Protein AF-A0A530R6X2-F1 (afdb_monomer_lite)

Structure (mmCIF, N/CA/C/O backbone):
data_AF-A0A530R6X2-F1
#
_entry.id   AF-A0A530R6X2-F1
#
loop_
_atom_site.group_PDB
_atom_site.id
_atom_site.type_symbol
_atom_site.label_atom_id
_atom_site.label_alt_id
_atom_site.label_comp_id
_atom_site.label_asym_id
_atom_site.label_entity_id
_atom_site.label_seq_id
_atom_site.pdbx_PDB_ins_code
_atom_site.Cartn_x
_atom_site.Cartn_y
_atom_site.Cartn_z
_atom_site.occupancy
_atom_site.B_iso_or_equiv
_atom_site.auth_seq_id
_atom_site.auth_comp_id
_atom_site.auth_asym_id
_atom_site.auth_atom_id
_atom_site.pdbx_PDB_model_num
ATOM 1 N N . GLU A 1 1 ? -29.293 -0.003 14.787 1.00 46.84 1 GLU A N 1
ATOM 2 C CA . GLU A 1 1 ? -28.508 0.200 13.553 1.00 46.84 1 GLU A CA 1
ATOM 3 C C . GLU A 1 1 ? -27.167 -0.479 13.785 1.00 46.84 1 GLU A C 1
ATOM 5 O O . GLU A 1 1 ? -26.593 -0.243 14.842 1.00 46.84 1 GLU A O 1
ATOM 10 N N . LYS A 1 2 ? -26.746 -1.435 12.944 1.00 60.59 2 LYS A N 1
ATOM 11 C CA . LYS A 1 2 ? -25.425 -2.063 13.124 1.00 60.59 2 LYS A CA 1
ATOM 12 C C . LYS A 1 2 ? -24.370 -1.021 12.733 1.00 60.59 2 LYS A C 1
ATOM 14 O O . LYS A 1 2 ? -24.566 -0.397 11.690 1.00 60.59 2 LYS A O 1
ATOM 19 N N . PRO A 1 3 ? -23.314 -0.800 13.534 1.00 66.94 3 PRO A N 1
ATOM 20 C CA . PRO A 1 3 ? -22.220 0.060 13.103 1.00 66.94 3 PRO A CA 1
ATOM 21 C C . PRO A 1 3 ? -21.678 -0.451 11.760 1.00 66.94 3 PRO A C 1
ATOM 23 O O . PRO A 1 3 ? -21.605 -1.661 11.542 1.00 66.94 3 PRO A O 1
ATOM 26 N N . ASP A 1 4 ? -21.355 0.463 10.844 1.00 79.88 4 ASP A N 1
ATOM 27 C CA . ASP A 1 4 ? -20.741 0.106 9.564 1.00 79.88 4 ASP A CA 1
ATOM 28 C C . ASP A 1 4 ? -19.279 -0.284 9.823 1.00 79.88 4 ASP A C 1
ATOM 30 O O . ASP A 1 4 ? -18.450 0.557 10.176 1.00 79.88 4 ASP A O 1
ATOM 34 N N . VAL A 1 5 ? -18.980 -1.581 9.731 1.00 82.50 5 VAL A N 1
ATOM 35 C CA . VAL A 1 5 ? -17.674 -2.163 10.064 1.00 82.50 5 VAL A CA 1
ATOM 36 C C . VAL A 1 5 ? -17.126 -2.854 8.825 1.00 82.50 5 VAL A C 1
ATOM 38 O O . VAL A 1 5 ? -17.747 -3.751 8.260 1.00 82.50 5 VAL A O 1
ATOM 41 N N . THR A 1 6 ? -15.936 -2.433 8.390 1.00 83.69 6 THR A N 1
ATOM 42 C CA . THR A 1 6 ? -15.237 -3.032 7.248 1.00 83.69 6 THR A CA 1
ATOM 43 C C . THR A 1 6 ? -13.991 -3.764 7.721 1.00 83.69 6 THR A C 1
ATOM 45 O O . THR A 1 6 ? -13.029 -3.144 8.169 1.00 83.69 6 THR A O 1
ATOM 48 N N . PHE A 1 7 ? -13.967 -5.082 7.533 1.00 84.44 7 PHE A N 1
ATOM 49 C CA . PHE A 1 7 ? -12.781 -5.893 7.786 1.00 84.44 7 PHE A CA 1
ATOM 50 C C . PHE A 1 7 ? -11.795 -5.803 6.614 1.00 84.44 7 PHE A C 1
ATOM 52 O O . PHE A 1 7 ? -12.139 -6.017 5.444 1.00 84.44 7 PHE A O 1
ATOM 59 N N . VAL A 1 8 ? -10.537 -5.503 6.928 1.00 83.94 8 VAL A N 1
ATOM 60 C CA . VAL A 1 8 ? -9.424 -5.543 5.978 1.00 83.94 8 VAL A CA 1
ATOM 61 C C . VAL A 1 8 ? -8.533 -6.713 6.360 1.00 83.94 8 VAL A C 1
ATOM 63 O O . VAL A 1 8 ? -8.052 -6.788 7.484 1.00 83.94 8 VAL A O 1
ATOM 66 N N . ARG A 1 9 ? -8.330 -7.645 5.425 1.00 82.88 9 ARG A N 1
ATOM 67 C CA . ARG A 1 9 ? -7.415 -8.765 5.642 1.00 82.88 9 ARG A CA 1
ATOM 68 C C . ARG A 1 9 ? -5.985 -8.239 5.690 1.00 82.88 9 ARG A C 1
ATOM 70 O O . ARG A 1 9 ? -5.540 -7.643 4.709 1.00 82.88 9 ARG A O 1
ATOM 77 N N . ASP A 1 10 ? -5.286 -8.520 6.779 1.00 81.12 10 ASP A N 1
ATOM 78 C CA . ASP A 1 10 ? -3.854 -8.270 6.881 1.00 81.12 10 ASP A CA 1
ATOM 79 C C . ASP A 1 10 ? -3.065 -9.296 6.043 1.00 81.12 10 ASP A C 1
ATOM 81 O O . ASP A 1 10 ? -3.424 -10.476 5.972 1.00 81.12 10 ASP A O 1
ATOM 85 N N . GLY A 1 11 ? -2.031 -8.839 5.337 1.00 83.75 11 GLY A N 1
ATOM 86 C CA . GLY A 1 11 ? -1.149 -9.676 4.521 1.00 83.75 11 GLY A CA 1
ATOM 87 C C . GLY A 1 11 ? -1.074 -9.323 3.031 1.00 83.75 11 GLY A C 1
ATOM 88 O O . GLY A 1 11 ? -1.498 -8.264 2.571 1.00 83.75 11 GLY A O 1
ATOM 89 N N . PHE A 1 12 ? -0.502 -10.243 2.247 1.00 87.44 12 PHE A N 1
ATOM 90 C CA . PHE A 1 12 ? -0.095 -9.969 0.867 1.00 87.44 12 PHE A CA 1
ATOM 91 C C . PHE A 1 12 ? -1.273 -9.713 -0.087 1.00 87.44 12 PHE A C 1
ATOM 93 O O . PHE A 1 12 ? -2.216 -10.510 -0.210 1.00 87.44 12 PHE A O 1
ATOM 100 N N . SER A 1 13 ? -1.180 -8.610 -0.830 1.00 89.62 13 SER A N 1
ATOM 101 C CA . SER A 1 13 ? -2.107 -8.233 -1.890 1.00 89.62 13 SER A CA 1
ATOM 102 C C . SER A 1 13 ? -1.647 -8.794 -3.235 1.00 89.62 13 SER A C 1
ATOM 104 O O . SER A 1 13 ? -0.949 -8.133 -3.998 1.00 89.62 13 SER A O 1
ATOM 106 N N . TRP A 1 14 ? -2.085 -10.009 -3.570 1.00 88.81 14 TRP A N 1
ATOM 107 C CA . TRP A 1 14 ? -1.758 -10.655 -4.851 1.00 88.81 14 TRP A CA 1
ATOM 108 C C . TRP A 1 14 ? -2.115 -9.808 -6.075 1.00 88.81 14 TRP A C 1
ATOM 110 O O . TRP A 1 14 ? -1.326 -9.690 -7.007 1.00 88.81 14 TRP A O 1
ATOM 120 N N . LEU A 1 15 ? -3.288 -9.177 -6.063 1.00 87.62 15 LEU A N 1
ATOM 121 C CA . LEU A 1 15 ? -3.700 -8.274 -7.138 1.00 87.62 15 LEU A CA 1
ATOM 122 C C . LEU A 1 15 ? -2.866 -6.983 -7.138 1.00 87.62 15 LEU A C 1
ATOM 124 O O . LEU A 1 15 ? -2.537 -6.479 -8.208 1.00 87.62 15 LEU A O 1
ATOM 128 N N . GLY A 1 16 ? -2.477 -6.495 -5.954 1.00 87.00 16 GLY A N 1
ATOM 129 C CA . GLY A 1 16 ? -1.531 -5.390 -5.808 1.00 87.00 16 GLY A CA 1
ATOM 130 C C . GLY A 1 16 ? -0.148 -5.725 -6.362 1.00 87.00 16 GLY A C 1
ATOM 131 O O . GLY A 1 16 ? 0.504 -4.836 -6.885 1.00 87.00 16 GLY A O 1
ATOM 132 N N . PHE A 1 17 ? 0.274 -6.989 -6.324 1.00 91.19 17 PHE A N 1
ATOM 133 C CA . PHE A 1 17 ? 1.532 -7.445 -6.913 1.00 91.19 17 PHE A CA 1
ATOM 134 C C . PHE A 1 17 ? 1.452 -7.649 -8.427 1.00 91.19 17 PHE A C 1
ATOM 136 O O . PHE A 1 17 ? 2.347 -7.213 -9.139 1.00 91.19 17 PHE A O 1
ATOM 143 N N . LEU A 1 18 ? 0.410 -8.309 -8.941 1.00 90.75 18 LEU A N 1
ATOM 144 C CA . LEU A 1 18 ? 0.325 -8.631 -10.374 1.00 90.75 18 LEU A CA 1
ATOM 145 C C . LEU A 1 18 ? 0.001 -7.402 -11.227 1.00 90.75 18 LEU A C 1
ATOM 147 O O . LEU A 1 18 ? 0.536 -7.243 -12.319 1.00 90.75 18 LEU A O 1
ATOM 151 N N . VAL A 1 19 ? -0.916 -6.561 -10.749 1.00 90.06 19 VAL A N 1
ATOM 152 C CA . VAL A 1 19 ? -1.466 -5.430 -11.503 1.00 90.06 19 VAL A CA 1
ATOM 153 C C . VAL A 1 19 ? -1.525 -4.186 -10.619 1.00 90.06 19 VAL A C 1
ATOM 155 O O . VAL A 1 19 ? -2.584 -3.590 -10.424 1.00 90.06 19 VAL A O 1
ATOM 158 N N . SER A 1 20 ? -0.367 -3.784 -10.085 1.00 90.38 20 SER A N 1
ATOM 159 C CA . SER A 1 20 ? -0.234 -2.708 -9.093 1.00 90.38 20 SER A CA 1
ATOM 160 C C . SER A 1 20 ? -1.045 -1.440 -9.373 1.00 90.38 20 SER A C 1
ATOM 162 O O . SER A 1 20 ? -1.898 -1.105 -8.547 1.00 90.38 20 SER A O 1
ATOM 164 N N . PRO A 1 21 ? -0.857 -0.724 -10.503 1.00 89.56 21 PRO A N 1
ATOM 165 C CA . PRO A 1 21 ? -1.595 0.515 -10.734 1.00 89.56 21 PRO A CA 1
ATOM 166 C C . PRO A 1 21 ? -3.107 0.280 -10.853 1.00 89.56 21 PRO A C 1
ATOM 168 O O . PRO A 1 21 ? -3.891 1.078 -10.344 1.00 89.56 21 PRO A O 1
ATOM 171 N N . LEU A 1 22 ? -3.539 -0.835 -11.454 1.00 92.44 22 LEU A N 1
ATOM 172 C CA . LEU A 1 22 ? -4.961 -1.148 -11.618 1.00 92.44 22 LEU A CA 1
ATOM 173 C C . LEU A 1 22 ? -5.632 -1.476 -10.278 1.00 92.44 22 LEU A C 1
ATOM 175 O O . LEU A 1 22 ? -6.751 -1.036 -10.015 1.00 92.44 22 LEU A O 1
ATOM 179 N N . TRP A 1 23 ? -4.938 -2.211 -9.410 1.00 93.69 23 TRP A N 1
ATOM 180 C CA . TRP A 1 23 ? -5.419 -2.516 -8.068 1.00 93.69 23 TRP A CA 1
ATOM 181 C C . TRP A 1 23 ? -5.570 -1.248 -7.221 1.00 93.69 23 TRP A C 1
ATOM 183 O O . TRP A 1 23 ? -6.592 -1.063 -6.560 1.00 93.69 23 TRP A O 1
ATOM 193 N N . LEU A 1 24 ? -4.596 -0.335 -7.287 1.00 91.69 24 LEU A N 1
ATOM 194 C CA . LEU A 1 24 ? -4.665 0.953 -6.592 1.00 91.69 24 LEU A CA 1
ATOM 195 C C . LEU A 1 24 ? -5.837 1.813 -7.103 1.00 91.69 24 LEU A C 1
ATOM 197 O O . LEU A 1 24 ? -6.576 2.378 -6.292 1.00 91.69 24 LEU A O 1
ATOM 201 N N . LEU A 1 25 ? -6.084 1.841 -8.421 1.00 92.81 25 LEU A N 1
ATOM 202 C CA . LEU A 1 25 ? -7.274 2.485 -9.004 1.00 92.81 25 LEU A CA 1
ATOM 203 C C . LEU A 1 25 ? -8.570 1.902 -8.434 1.00 92.81 25 LEU A C 1
ATOM 205 O O . LEU A 1 25 ? -9.466 2.655 -8.052 1.00 92.81 25 LEU A O 1
ATOM 209 N N . TRP A 1 26 ? -8.659 0.573 -8.339 1.00 91.62 26 TRP A N 1
ATOM 210 C CA . TRP A 1 26 ? -9.845 -0.119 -7.834 1.00 91.62 26 TRP A CA 1
ATOM 211 C C . TRP A 1 26 ? -10.192 0.285 -6.394 1.00 91.62 26 TRP A C 1
ATOM 213 O O . TRP A 1 26 ? -11.354 0.530 -6.073 1.00 91.62 26 TRP A O 1
ATOM 223 N N . HIS A 1 27 ? -9.187 0.447 -5.527 1.00 88.00 27 HIS A N 1
ATOM 224 C CA . HIS A 1 27 ? -9.381 0.926 -4.146 1.00 88.00 27 HIS A CA 1
ATOM 225 C C . HIS A 1 27 ? -9.526 2.454 -4.038 1.00 88.00 27 HIS A C 1
ATOM 227 O O . HIS A 1 27 ? -9.637 3.010 -2.937 1.00 88.00 27 HIS A O 1
ATOM 233 N N . ARG A 1 28 ? -9.598 3.145 -5.185 1.00 89.62 28 ARG A N 1
ATOM 234 C CA . ARG A 1 28 ? -9.690 4.606 -5.327 1.00 89.62 28 ARG A CA 1
ATOM 235 C C . ARG A 1 28 ? -8.499 5.322 -4.666 1.00 89.62 28 ARG A C 1
ATOM 237 O O . ARG A 1 28 ? -8.667 6.381 -4.058 1.00 89.62 28 ARG A O 1
ATOM 244 N N . LEU A 1 29 ? -7.310 4.725 -4.771 1.00 90.69 29 LEU A N 1
ATOM 245 C CA . LEU A 1 29 ? -6.007 5.267 -4.366 1.00 90.69 29 LEU A CA 1
ATOM 246 C C . LEU A 1 29 ? -5.326 5.904 -5.587 1.00 90.69 29 LEU A C 1
ATOM 248 O O . LEU A 1 29 ? -4.344 5.398 -6.126 1.00 90.69 29 LEU A O 1
ATOM 252 N N . TRP A 1 30 ? -5.926 6.983 -6.094 1.00 92.25 30 TRP A N 1
ATOM 253 C CA . TRP A 1 30 ? -5.559 7.580 -7.383 1.00 92.25 30 TRP A CA 1
ATOM 254 C C . TRP A 1 30 ? -4.137 8.146 -7.410 1.00 92.25 30 TRP A C 1
ATOM 256 O O . TRP A 1 30 ? -3.447 8.012 -8.417 1.00 92.25 30 TRP A O 1
ATOM 266 N N . ILE A 1 31 ? -3.699 8.765 -6.310 1.00 92.75 31 ILE A N 1
ATOM 267 C CA . ILE A 1 31 ? -2.370 9.382 -6.214 1.00 92.75 31 ILE A CA 1
ATOM 268 C C . ILE A 1 31 ? -1.302 8.293 -6.182 1.00 92.75 31 ILE A C 1
ATOM 270 O O . ILE A 1 31 ? -0.336 8.349 -6.936 1.00 92.75 31 ILE A O 1
ATOM 274 N N . GLU A 1 32 ? -1.501 7.276 -5.347 1.00 93.88 32 GLU A N 1
ATOM 275 C CA . GLU A 1 32 ? -0.606 6.130 -5.232 1.00 93.88 32 GLU A CA 1
ATOM 276 C C . GLU A 1 32 ? -0.513 5.374 -6.558 1.00 93.88 32 GLU A C 1
ATOM 278 O O . GLU A 1 32 ? 0.573 4.969 -6.965 1.00 93.88 32 GLU A O 1
ATOM 283 N N . ALA A 1 33 ? -1.633 5.226 -7.268 1.00 93.81 33 ALA A N 1
ATOM 284 C CA . ALA A 1 33 ? -1.641 4.591 -8.575 1.00 93.81 33 ALA A CA 1
ATOM 285 C C . ALA A 1 33 ? -0.882 5.394 -9.632 1.00 93.81 33 ALA A C 1
ATOM 287 O O . ALA A 1 33 ? -0.105 4.816 -10.390 1.00 93.81 33 ALA A O 1
ATOM 288 N N . ALA A 1 34 ? -1.088 6.715 -9.675 1.00 95.62 34 ALA A N 1
ATOM 289 C CA . ALA A 1 34 ? -0.349 7.595 -10.570 1.00 95.62 34 ALA A CA 1
ATOM 290 C C . ALA A 1 34 ? 1.153 7.540 -10.263 1.00 95.62 34 ALA A C 1
ATOM 292 O O . ALA A 1 34 ? 1.961 7.411 -11.179 1.00 95.62 34 ALA A O 1
ATOM 293 N N . LEU A 1 35 ? 1.523 7.556 -8.980 1.00 95.69 35 LEU A N 1
ATOM 294 C CA . LEU A 1 35 ? 2.909 7.447 -8.540 1.00 95.69 35 LEU A CA 1
ATOM 295 C C . LEU A 1 35 ? 3.534 6.110 -8.954 1.00 95.69 35 LEU A C 1
ATOM 297 O O . LEU A 1 35 ? 4.619 6.104 -9.527 1.00 95.69 35 LEU A O 1
ATOM 301 N N . ALA A 1 36 ? 2.844 4.993 -8.713 1.00 94.44 36 ALA A N 1
ATOM 302 C CA . ALA A 1 36 ? 3.302 3.664 -9.106 1.00 94.44 36 ALA A CA 1
ATOM 303 C C . ALA A 1 36 ? 3.486 3.558 -10.625 1.00 94.44 36 ALA A C 1
ATOM 305 O O . ALA A 1 36 ? 4.528 3.106 -11.097 1.00 94.44 36 ALA A O 1
ATOM 306 N N . PHE A 1 37 ? 2.501 4.029 -11.393 1.00 96.00 37 PHE A N 1
ATOM 307 C CA . PHE A 1 37 ? 2.552 4.024 -12.851 1.00 96.00 37 PHE A CA 1
ATOM 308 C C . PHE A 1 37 ? 3.723 4.856 -13.387 1.00 96.00 37 PHE A C 1
ATOM 310 O O . PHE A 1 37 ? 4.499 4.370 -14.209 1.00 96.00 37 PHE A O 1
ATOM 317 N N . VAL A 1 38 ? 3.889 6.086 -12.889 1.00 97.12 38 VAL A N 1
ATOM 318 C CA . VAL A 1 38 ? 4.994 6.972 -13.284 1.00 97.12 38 VAL A CA 1
ATOM 319 C C . VAL A 1 38 ? 6.341 6.368 -12.896 1.00 97.12 38 VAL A C 1
ATOM 321 O O . VAL A 1 38 ? 7.251 6.360 -13.718 1.00 97.12 38 VAL A O 1
ATOM 324 N N . ALA A 1 39 ? 6.474 5.816 -11.688 1.00 96.38 39 ALA A N 1
ATOM 325 C CA . ALA A 1 39 ? 7.708 5.175 -11.244 1.00 96.38 39 ALA A CA 1
ATOM 326 C C . ALA A 1 39 ? 8.102 4.011 -12.165 1.00 96.38 39 ALA A C 1
ATOM 328 O O . ALA A 1 39 ? 9.231 3.970 -12.648 1.00 96.38 39 ALA A O 1
ATOM 329 N N . MET A 1 40 ? 7.169 3.107 -12.475 1.00 95.94 40 MET A N 1
ATOM 330 C CA . MET A 1 40 ? 7.418 1.988 -13.391 1.00 95.94 40 MET A CA 1
ATOM 331 C C . MET A 1 40 ? 7.790 2.479 -14.797 1.00 95.94 40 MET A C 1
ATOM 333 O O . MET A 1 40 ? 8.764 2.003 -15.379 1.00 95.94 40 MET A O 1
ATOM 337 N N . ALA A 1 41 ? 7.066 3.466 -15.333 1.00 96.19 41 ALA A N 1
ATOM 338 C CA . ALA A 1 41 ? 7.351 4.031 -16.651 1.00 96.19 41 ALA A CA 1
ATOM 339 C C . ALA A 1 41 ? 8.755 4.658 -16.717 1.00 96.19 41 ALA A C 1
ATOM 341 O O . ALA A 1 41 ? 9.506 4.390 -17.655 1.00 96.19 41 ALA A O 1
ATOM 342 N N . LEU A 1 42 ? 9.138 5.437 -15.700 1.00 97.12 42 LEU A N 1
ATOM 343 C CA . LEU A 1 42 ? 10.465 6.046 -15.604 1.00 97.12 42 LEU A CA 1
ATOM 344 C C . LEU A 1 42 ? 11.571 4.996 -15.488 1.00 97.12 42 LEU A C 1
ATOM 346 O O . LEU A 1 42 ? 12.594 5.123 -16.157 1.00 97.12 42 LEU A O 1
ATOM 350 N N . LEU A 1 43 ? 11.368 3.950 -14.682 1.00 96.00 43 LEU A N 1
ATOM 351 C CA . LEU A 1 43 ? 12.329 2.855 -14.540 1.00 96.00 43 LEU A CA 1
ATOM 352 C C . LEU A 1 43 ? 12.559 2.130 -15.871 1.00 96.00 43 LEU A C 1
ATOM 354 O O . LE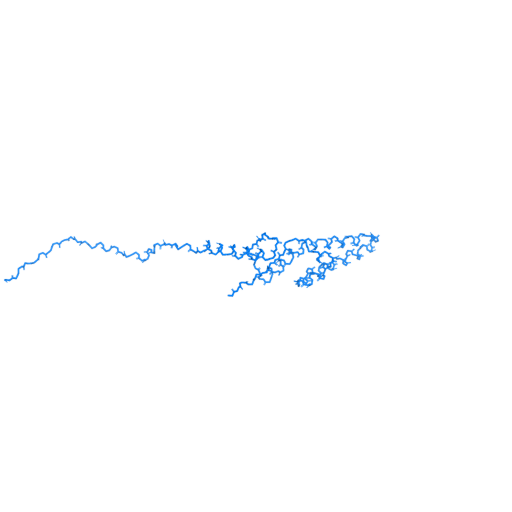U A 1 43 ? 13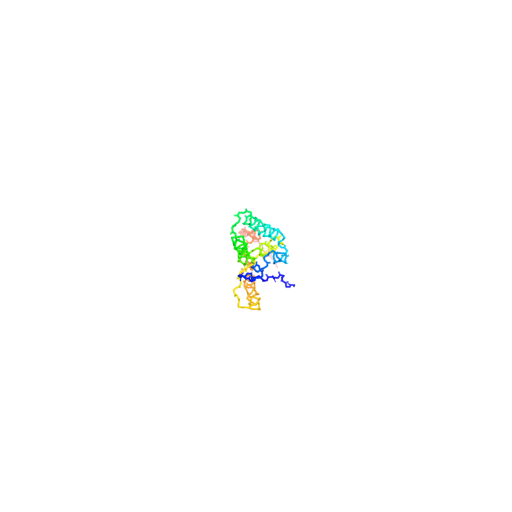.705 1.852 -16.221 1.00 96.00 43 LEU A O 1
ATOM 358 N N . LEU A 1 44 ? 11.493 1.868 -16.633 1.00 95.50 44 LEU A N 1
ATOM 359 C CA . LEU A 1 44 ? 11.597 1.271 -17.967 1.00 95.50 44 LEU A CA 1
ATOM 360 C C . LEU A 1 44 ? 12.324 2.199 -18.944 1.00 95.50 44 LEU A C 1
ATOM 362 O O . LEU A 1 44 ? 13.274 1.768 -19.593 1.00 95.50 44 LEU A O 1
ATOM 366 N N . MET A 1 45 ? 11.918 3.470 -19.026 1.00 96.00 45 MET A N 1
ATOM 367 C CA . MET A 1 45 ? 12.538 4.443 -19.933 1.00 96.00 45 MET A CA 1
ATOM 368 C C . MET A 1 45 ? 14.025 4.642 -19.636 1.00 96.00 45 MET A C 1
ATOM 370 O O . MET A 1 45 ? 14.837 4.702 -20.557 1.00 96.00 45 MET A O 1
ATOM 374 N N . LEU A 1 46 ? 14.393 4.732 -18.357 1.00 96.25 46 LEU A N 1
ATOM 375 C CA . LEU A 1 46 ? 15.777 4.929 -17.945 1.00 96.25 46 LEU A CA 1
ATOM 376 C C . LEU A 1 46 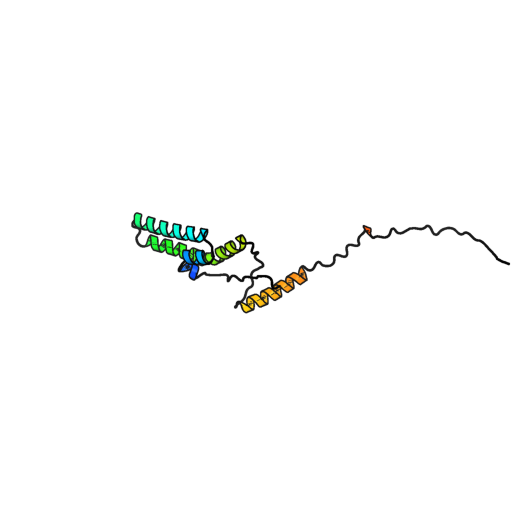? 16.626 3.685 -18.223 1.00 96.25 46 LEU A C 1
ATOM 378 O O . LEU A 1 46 ? 17.747 3.807 -18.714 1.00 96.25 46 LEU A O 1
ATOM 382 N N . ALA A 1 47 ? 16.091 2.493 -17.951 1.00 95.06 47 ALA A N 1
ATOM 383 C CA . ALA A 1 47 ? 16.780 1.244 -18.250 1.00 95.06 47 ALA A CA 1
ATOM 384 C C . ALA A 1 47 ? 17.015 1.057 -19.752 1.00 95.06 47 ALA A C 1
ATOM 386 O O . ALA A 1 47 ? 18.103 0.630 -20.141 1.00 95.06 47 ALA A O 1
ATOM 387 N N . GLU A 1 48 ? 16.042 1.427 -20.585 1.00 94.12 48 GLU A N 1
ATOM 388 C CA . GLU A 1 48 ? 16.182 1.399 -22.041 1.00 94.12 48 GLU A CA 1
ATOM 389 C C . GLU A 1 48 ? 17.213 2.431 -22.522 1.00 94.12 48 GLU A C 1
ATOM 391 O O . GLU A 1 48 ? 18.127 2.099 -23.277 1.00 94.12 48 GLU A O 1
ATOM 396 N N . GLY A 1 49 ? 17.143 3.667 -22.011 1.00 94.38 49 GLY A N 1
ATOM 397 C CA . GLY A 1 49 ? 18.089 4.738 -22.343 1.00 94.38 49 GLY A CA 1
ATOM 398 C C . GLY A 1 49 ? 19.541 4.407 -21.983 1.00 94.38 49 GLY A C 1
ATOM 399 O O . GLY A 1 49 ? 20.463 4.777 -22.709 1.00 94.38 49 GLY A O 1
ATOM 400 N N . LEU A 1 50 ? 19.747 3.660 -20.898 1.00 95.00 50 LEU A N 1
ATOM 401 C CA . LEU A 1 50 ? 21.056 3.191 -20.436 1.00 95.00 50 LEU A CA 1
ATOM 402 C C . LEU A 1 50 ? 21.438 1.802 -20.985 1.00 95.00 50 LEU A C 1
ATOM 404 O O . LEU A 1 50 ? 22.516 1.302 -20.665 1.00 95.00 50 LEU A O 1
ATOM 408 N N . ARG A 1 51 ? 20.584 1.175 -21.809 1.00 91.81 51 ARG A N 1
ATOM 409 C CA . ARG A 1 51 ? 20.769 -0.179 -22.371 1.00 91.81 51 ARG A CA 1
ATOM 410 C C . ARG A 1 51 ? 21.036 -1.253 -21.310 1.00 91.81 51 ARG A C 1
ATOM 412 O O . ARG A 1 51 ? 21.832 -2.167 -21.516 1.00 91.81 51 ARG A O 1
ATOM 419 N N . LEU A 1 52 ? 20.346 -1.165 -20.175 1.00 90.88 52 LEU A N 1
ATOM 420 C CA . LEU A 1 52 ? 20.512 -2.063 -19.025 1.00 90.88 52 LEU A CA 1
ATOM 421 C C . LEU A 1 52 ? 19.757 -3.398 -19.168 1.00 90.88 52 LEU A C 1
ATOM 423 O O . LEU A 1 52 ? 19.692 -4.181 -18.218 1.00 90.88 52 LEU A O 1
ATOM 427 N N . GLY A 1 53 ? 19.170 -3.667 -20.338 1.00 91.62 53 GLY A N 1
ATOM 428 C CA . GLY A 1 53 ? 18.464 -4.910 -20.643 1.00 91.62 53 GLY A CA 1
ATOM 429 C C . GLY A 1 53 ? 17.369 -5.221 -19.620 1.00 91.62 53 GLY A C 1
ATOM 430 O O . GLY A 1 53 ? 16.403 -4.477 -19.472 1.00 91.62 53 GLY A O 1
ATOM 431 N N . LEU A 1 54 ? 17.536 -6.321 -18.880 1.00 93.88 54 LEU A N 1
ATOM 432 C CA . LEU A 1 54 ? 16.546 -6.811 -17.914 1.00 93.88 54 LEU A CA 1
ATOM 433 C C . LEU A 1 54 ? 16.400 -5.952 -16.647 1.00 93.88 54 LEU A C 1
ATOM 435 O O . LEU A 1 54 ? 15.474 -6.187 -15.871 1.00 93.88 54 LEU A O 1
ATOM 439 N N . ALA A 1 55 ? 17.257 -4.952 -16.422 1.00 94.38 55 ALA A N 1
ATOM 440 C CA . ALA A 1 55 ? 17.179 -4.126 -15.218 1.00 94.38 55 ALA A CA 1
ATOM 441 C C . ALA A 1 55 ? 15.844 -3.367 -15.093 1.00 94.38 55 ALA A C 1
ATOM 443 O O . ALA A 1 55 ? 15.286 -3.305 -14.003 1.00 94.38 55 ALA A O 1
ATOM 444 N N . GLY A 1 56 ? 15.296 -2.833 -16.191 1.00 94.06 56 GLY A N 1
ATOM 445 C CA . GLY A 1 56 ? 14.031 -2.081 -16.172 1.00 94.06 56 GLY A CA 1
ATOM 446 C C . GLY A 1 56 ? 12.834 -2.924 -15.716 1.00 94.06 56 GLY A C 1
ATOM 447 O O . GLY A 1 56 ? 12.157 -2.551 -14.751 1.00 94.06 56 GLY A O 1
ATOM 448 N N . PRO A 1 57 ? 12.589 -4.086 -16.352 1.00 94.69 57 PRO A N 1
ATOM 449 C CA . PRO A 1 57 ? 11.564 -5.027 -15.912 1.00 94.69 57 PRO A CA 1
ATOM 450 C C . PRO A 1 57 ? 11.765 -5.524 -14.476 1.00 94.69 57 PRO A C 1
ATOM 452 O O . PRO A 1 57 ? 10.797 -5.578 -13.723 1.00 94.69 57 PRO A O 1
ATOM 455 N N . LEU A 1 58 ? 13.000 -5.842 -14.066 1.00 96.25 58 LEU A N 1
ATOM 456 C CA . LEU A 1 58 ? 13.286 -6.298 -12.700 1.00 96.25 58 LEU A CA 1
ATOM 457 C C . LEU A 1 58 ? 12.999 -5.208 -11.661 1.00 96.25 58 LEU A C 1
ATOM 459 O O . LEU A 1 58 ? 12.347 -5.478 -10.658 1.00 96.25 58 LEU A O 1
ATOM 463 N N . LEU A 1 59 ? 13.419 -3.967 -11.910 1.00 95.88 59 LEU A N 1
ATOM 464 C CA . LEU A 1 59 ? 13.124 -2.842 -11.019 1.00 95.88 59 LEU A CA 1
ATOM 465 C C . LEU A 1 59 ? 11.618 -2.572 -10.932 1.00 95.88 59 LEU A C 1
ATOM 467 O O . LEU A 1 59 ? 11.097 -2.336 -9.845 1.00 95.88 59 LEU A O 1
ATOM 471 N N . SER A 1 60 ? 10.894 -2.673 -12.048 1.00 94.00 60 SER A N 1
ATOM 472 C CA . SER A 1 60 ? 9.432 -2.541 -12.035 1.00 94.00 60 SER A CA 1
ATOM 473 C C . SER A 1 60 ? 8.745 -3.687 -11.300 1.00 94.00 60 SER A C 1
ATOM 475 O O . SER A 1 60 ? 7.762 -3.457 -10.601 1.00 94.00 60 SER A O 1
ATOM 477 N N . LEU A 1 61 ? 9.284 -4.905 -11.386 1.00 95.38 61 LEU A N 1
ATOM 478 C CA . LEU A 1 61 ? 8.819 -6.039 -10.592 1.00 95.38 61 LEU A CA 1
ATOM 479 C C . LEU A 1 61 ? 9.026 -5.791 -9.092 1.00 95.38 61 LEU A C 1
ATOM 481 O O . LEU A 1 61 ? 8.145 -6.124 -8.306 1.00 95.38 61 LEU A O 1
ATOM 485 N N . LEU A 1 62 ? 10.144 -5.174 -8.692 1.00 95.81 62 LEU A N 1
ATOM 486 C CA . LEU A 1 62 ? 10.393 -4.781 -7.300 1.00 95.81 62 LEU A CA 1
ATOM 487 C C . LEU A 1 62 ? 9.371 -3.749 -6.809 1.00 95.81 62 LEU A C 1
ATOM 489 O O . LEU A 1 62 ? 8.863 -3.881 -5.697 1.00 95.81 62 LEU A O 1
ATOM 493 N N . VAL A 1 63 ? 9.024 -2.759 -7.637 1.00 95.00 63 VAL A N 1
ATOM 494 C CA . VAL A 1 63 ? 7.940 -1.809 -7.326 1.00 95.00 63 VAL A CA 1
ATOM 495 C C . VAL A 1 63 ? 6.614 -2.552 -7.160 1.00 95.00 63 VAL A C 1
ATOM 497 O O . VAL A 1 63 ? 5.892 -2.326 -6.190 1.00 95.00 63 VAL A O 1
ATOM 500 N N . SER A 1 64 ? 6.324 -3.489 -8.063 1.00 93.88 64 SER A N 1
ATOM 501 C CA . SER A 1 64 ? 5.133 -4.336 -7.986 1.00 93.88 64 SER A CA 1
ATOM 502 C C . SER A 1 64 ? 5.091 -5.142 -6.688 1.00 93.88 64 SER A C 1
ATOM 504 O O . SER A 1 64 ? 4.064 -5.218 -6.017 1.00 93.88 64 SER A O 1
ATOM 506 N N . LEU A 1 65 ? 6.226 -5.728 -6.299 1.00 95.06 65 LEU A N 1
ATOM 507 C CA . LEU A 1 65 ? 6.381 -6.504 -5.072 1.00 95.06 65 LEU A CA 1
ATOM 508 C C . LEU A 1 65 ? 6.151 -5.645 -3.831 1.00 95.06 65 LEU A C 1
ATOM 510 O O . LEU A 1 65 ? 5.408 -6.054 -2.942 1.00 95.06 65 LEU A O 1
ATOM 514 N N . TYR A 1 66 ? 6.732 -4.446 -3.802 1.00 94.00 66 TYR A N 1
ATOM 515 C CA . TYR A 1 66 ? 6.513 -3.479 -2.733 1.00 94.00 66 TYR A CA 1
ATOM 516 C C . TYR A 1 66 ? 5.025 -3.143 -2.580 1.00 94.00 66 TYR A C 1
ATOM 518 O O . TYR A 1 66 ? 4.496 -3.192 -1.476 1.00 94.00 66 TYR A O 1
ATOM 526 N N . ILE A 1 67 ? 4.315 -2.900 -3.685 1.00 93.88 67 ILE A N 1
ATOM 527 C CA . ILE A 1 67 ? 2.868 -2.629 -3.665 1.00 93.88 67 ILE A CA 1
ATOM 528 C C . ILE A 1 67 ? 2.063 -3.873 -3.267 1.00 93.88 67 ILE A C 1
ATOM 530 O O . ILE A 1 67 ? 1.023 -3.758 -2.626 1.00 93.88 67 ILE A O 1
ATOM 534 N N . GLY A 1 68 ? 2.526 -5.075 -3.606 1.00 92.12 68 GLY A N 1
ATOM 535 C CA . GLY A 1 68 ? 1.935 -6.320 -3.120 1.00 92.12 68 GLY A CA 1
ATOM 536 C C . GLY A 1 68 ? 2.008 -6.458 -1.598 1.00 92.12 68 GLY A C 1
ATOM 537 O O . GLY A 1 68 ? 1.032 -6.880 -0.977 1.00 92.12 68 GLY A O 1
ATOM 538 N N . LEU A 1 69 ? 3.139 -6.074 -1.002 1.00 91.38 69 LEU A N 1
ATOM 539 C CA . LEU A 1 69 ? 3.374 -6.116 0.444 1.00 91.38 69 LEU A CA 1
ATOM 540 C C . LEU A 1 69 ? 2.624 -4.991 1.171 1.00 91.38 69 LEU A C 1
ATOM 542 O O . LEU A 1 69 ? 1.801 -5.256 2.040 1.00 91.38 69 LEU A O 1
ATOM 546 N N . GLU A 1 70 ? 2.847 -3.747 0.759 1.00 92.50 70 GLU A N 1
ATOM 547 C CA . GLU A 1 70 ? 2.302 -2.546 1.406 1.00 92.50 70 GLU A CA 1
ATOM 548 C C . GLU A 1 70 ? 0.887 -2.189 0.934 1.00 92.50 70 GLU A C 1
ATOM 550 O O . GLU A 1 70 ? 0.263 -1.255 1.434 1.00 92.50 70 GLU A O 1
ATOM 555 N N . GLY A 1 71 ? 0.333 -2.921 -0.033 1.00 90.00 71 GLY A N 1
ATOM 556 C CA . GLY A 1 71 ? -0.962 -2.606 -0.629 1.00 90.00 71 GLY A CA 1
ATOM 557 C C . GLY A 1 71 ? -2.080 -2.522 0.406 1.00 90.00 71 GLY A C 1
ATOM 558 O O . GLY A 1 71 ? -2.867 -1.574 0.381 1.00 90.00 71 GLY A O 1
ATOM 559 N N . GLN A 1 72 ? -2.142 -3.467 1.353 1.00 89.69 72 GLN A N 1
ATOM 560 C CA . GLN A 1 72 ? -3.157 -3.419 2.413 1.00 89.69 72 GLN A CA 1
ATOM 561 C C . GLN A 1 72 ? -2.952 -2.220 3.343 1.00 89.69 72 GLN A C 1
ATOM 563 O O . GLN A 1 72 ? -3.930 -1.547 3.662 1.00 89.69 72 GLN A O 1
ATOM 568 N N . ALA A 1 73 ? -1.709 -1.873 3.685 1.00 89.81 73 ALA A N 1
ATOM 569 C CA . ALA A 1 73 ? -1.408 -0.677 4.470 1.00 89.81 73 ALA A CA 1
ATOM 570 C C . ALA A 1 73 ? -1.840 0.609 3.741 1.00 89.81 73 ALA A C 1
ATOM 572 O O . ALA A 1 73 ? -2.476 1.481 4.337 1.00 89.81 73 ALA A O 1
ATOM 573 N N . LEU A 1 74 ? -1.608 0.706 2.425 1.00 90.00 74 LEU A N 1
ATOM 574 C CA . LEU A 1 74 ? -2.087 1.824 1.600 1.00 90.00 74 LEU A CA 1
ATOM 575 C C . LEU A 1 74 ? -3.619 1.902 1.566 1.00 90.00 74 LEU A C 1
ATOM 577 O O . LEU A 1 74 ? -4.193 2.993 1.615 1.00 90.00 74 LEU A O 1
ATOM 581 N N . ARG A 1 75 ? -4.301 0.753 1.518 1.00 90.44 75 ARG A N 1
ATOM 582 C CA . ARG A 1 75 ? -5.766 0.681 1.589 1.00 90.44 75 ARG A CA 1
ATOM 583 C C . ARG A 1 75 ? -6.285 1.159 2.945 1.00 90.44 75 ARG A C 1
ATOM 585 O O . ARG A 1 75 ? -7.218 1.961 2.963 1.00 90.44 75 ARG A O 1
ATOM 592 N N . ILE A 1 76 ? -5.670 0.731 4.048 1.00 89.94 76 ILE A N 1
ATOM 593 C CA . ILE A 1 76 ? -6.007 1.182 5.408 1.00 89.94 76 ILE A CA 1
ATOM 594 C C . ILE A 1 76 ? -5.784 2.695 5.532 1.00 89.94 76 ILE A C 1
ATOM 596 O O . ILE A 1 76 ? -6.691 3.423 5.935 1.00 89.94 76 ILE A O 1
ATOM 600 N N . ALA A 1 77 ? -4.645 3.209 5.060 1.00 90.06 77 ALA A N 1
ATOM 601 C CA . ALA A 1 77 ? -4.380 4.646 5.021 1.00 90.06 77 ALA A CA 1
ATOM 602 C C . ALA A 1 77 ? -5.423 5.410 4.179 1.00 90.06 77 ALA A C 1
ATOM 604 O O . ALA A 1 77 ? -5.852 6.506 4.549 1.00 90.06 77 ALA A O 1
ATOM 605 N N . GLY A 1 78 ? -5.876 4.825 3.066 1.00 90.50 78 GLY A N 1
ATOM 606 C CA . GLY A 1 78 ? -6.962 5.348 2.241 1.00 90.50 78 GLY A CA 1
ATOM 607 C C . GLY A 1 78 ? -8.302 5.425 2.967 1.00 90.50 78 GLY A C 1
ATOM 608 O O . GLY A 1 78 ? -9.001 6.429 2.825 1.00 90.50 78 GLY A O 1
ATOM 609 N N . LEU A 1 79 ? -8.646 4.405 3.754 1.00 89.19 79 LEU A N 1
ATOM 610 C CA . LEU A 1 79 ? -9.845 4.392 4.594 1.00 89.19 79 LEU A CA 1
ATOM 611 C C . LEU A 1 79 ? -9.750 5.438 5.708 1.00 89.19 79 LEU A C 1
ATOM 613 O O . LEU A 1 79 ? -10.680 6.225 5.879 1.00 89.19 79 LEU A O 1
ATOM 617 N N . ARG A 1 80 ? -8.596 5.545 6.373 1.00 89.69 80 ARG A N 1
ATOM 618 C CA . ARG A 1 80 ? -8.343 6.560 7.405 1.00 89.69 80 ARG A CA 1
ATOM 619 C C . ARG A 1 80 ? -8.560 7.983 6.886 1.00 89.69 80 ARG A C 1
ATOM 621 O O . ARG A 1 80 ? -9.212 8.794 7.536 1.00 89.69 80 ARG A O 1
ATOM 628 N N . ARG A 1 81 ? -8.107 8.282 5.661 1.00 89.69 81 ARG A N 1
ATOM 629 C CA . ARG A 1 81 ? -8.356 9.582 4.997 1.00 89.69 81 ARG A CA 1
ATOM 630 C C . ARG A 1 81 ? -9.834 9.851 4.687 1.00 89.69 81 ARG A C 1
ATOM 632 O O . ARG A 1 81 ? -10.200 11.001 4.477 1.00 89.69 81 ARG A O 1
ATOM 639 N N . ARG A 1 82 ? -10.678 8.817 4.643 1.00 89.50 82 ARG A N 1
ATOM 640 C CA . ARG A 1 82 ? -12.133 8.924 4.423 1.00 89.50 82 ARG A CA 1
ATOM 641 C C . ARG A 1 82 ? -12.932 8.986 5.729 1.00 89.50 82 ARG A C 1
ATOM 643 O O . ARG A 1 82 ? -14.153 8.919 5.674 1.00 89.50 82 ARG A O 1
ATOM 650 N N . GLY A 1 83 ? -12.259 9.112 6.873 1.00 88.31 83 GLY A N 1
ATOM 651 C CA . GLY A 1 83 ? -12.898 9.240 8.184 1.00 88.31 83 GLY A CA 1
ATOM 652 C C . GLY A 1 83 ? -13.143 7.918 8.910 1.00 88.31 83 GLY A C 1
ATOM 653 O O . GLY A 1 83 ? -13.718 7.937 9.994 1.00 88.31 83 GLY A O 1
ATOM 654 N N . TRP A 1 84 ? -12.691 6.785 8.363 1.00 89.88 84 TRP A N 1
ATOM 655 C CA . TRP A 1 84 ? -12.734 5.511 9.082 1.00 89.88 84 TRP A CA 1
ATOM 656 C C . TRP A 1 84 ? -11.746 5.534 10.253 1.00 89.88 84 TRP A C 1
ATOM 658 O O . TRP A 1 84 ? -10.627 6.030 10.109 1.00 89.88 84 TRP A O 1
ATOM 668 N N . HIS A 1 85 ? -12.159 4.983 11.394 1.00 84.12 85 HIS A N 1
ATOM 669 C CA . HIS A 1 85 ? -11.300 4.771 12.557 1.00 84.12 85 HIS A CA 1
ATOM 670 C C . HIS A 1 85 ? -10.948 3.293 12.696 1.00 84.12 85 HIS A C 1
ATOM 672 O O . HIS A 1 85 ? -11.802 2.421 12.547 1.00 84.12 85 HIS A O 1
ATOM 678 N N . GLU A 1 86 ? -9.679 3.026 12.984 1.00 83.88 86 GLU A N 1
ATOM 679 C CA . GLU A 1 86 ? -9.195 1.683 13.288 1.00 83.88 86 GLU A CA 1
ATOM 680 C C . GLU A 1 86 ? -9.648 1.316 14.707 1.00 83.88 86 GLU A C 1
ATOM 682 O O . GLU A 1 86 ? -9.291 1.998 15.665 1.00 83.88 86 GLU A O 1
ATOM 687 N N . TRP A 1 87 ? -10.476 0.276 14.832 1.00 82.88 87 TRP A N 1
ATOM 688 C CA . TRP A 1 87 ? -10.983 -0.194 16.127 1.00 82.88 87 TRP A CA 1
ATOM 689 C C . TRP A 1 87 ? -10.001 -1.154 16.816 1.00 82.88 87 TRP A C 1
ATOM 691 O O . TRP A 1 87 ? -9.743 -1.028 18.008 1.00 82.88 87 TRP A O 1
ATOM 701 N N . GLY A 1 88 ? -9.406 -2.079 16.059 1.00 81.81 88 GLY A N 1
ATOM 702 C CA . GLY A 1 88 ? -8.473 -3.075 16.580 1.00 81.81 88 GLY A CA 1
ATOM 703 C C . GLY A 1 88 ? -8.125 -4.140 15.544 1.00 81.81 88 GL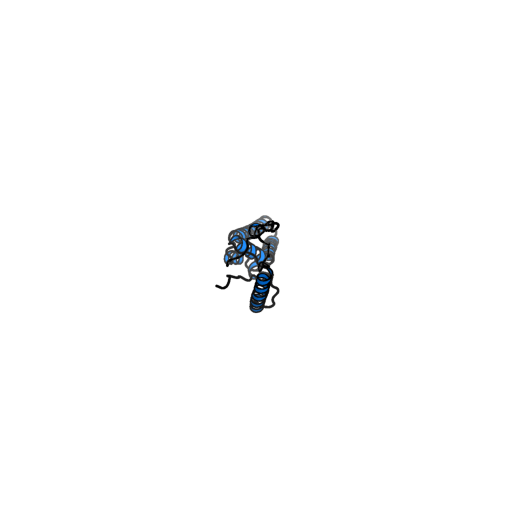Y A C 1
ATOM 704 O O . GLY A 1 88 ? -8.649 -4.133 14.427 1.00 81.81 88 GLY A O 1
ATOM 705 N N . VAL A 1 89 ? -7.233 -5.057 15.919 1.00 81.69 89 VAL A N 1
ATOM 706 C CA . VAL A 1 89 ? -6.859 -6.221 15.104 1.00 81.69 89 VAL A CA 1
ATOM 707 C C . VAL A 1 89 ? -7.526 -7.452 15.701 1.00 81.69 89 VAL A C 1
ATOM 709 O O . VAL A 1 89 ? -7.290 -7.772 16.860 1.00 81.69 89 VAL A O 1
ATOM 712 N N . VAL A 1 90 ? -8.334 -8.149 14.901 1.00 80.38 90 VAL A N 1
ATOM 713 C CA . VAL A 1 90 ? -9.007 -9.388 15.311 1.00 80.38 90 VAL A CA 1
ATOM 714 C C . VAL A 1 90 ? -8.337 -10.563 14.608 1.00 80.38 90 VAL A C 1
ATOM 716 O O . VAL A 1 90 ? -8.383 -10.673 13.382 1.00 80.38 90 VAL A O 1
ATOM 719 N N . GLU A 1 91 ? -7.717 -11.460 15.374 1.00 77.69 91 GLU A N 1
ATOM 720 C CA . GLU A 1 91 ? -7.124 -12.678 14.822 1.00 77.69 91 GLU A CA 1
ATOM 721 C C . GLU A 1 91 ? -8.223 -13.711 14.540 1.00 77.69 91 GLU A C 1
ATOM 723 O O . GLU A 1 91 ? -8.866 -14.238 15.455 1.00 77.69 91 GLU A O 1
ATOM 728 N N . ALA A 1 92 ? -8.474 -14.014 13.264 1.00 77.38 92 ALA A N 1
ATOM 729 C CA . ALA A 1 92 ? -9.492 -14.980 12.865 1.00 77.38 92 ALA A CA 1
ATOM 730 C C . ALA A 1 92 ? -9.143 -15.763 11.600 1.00 77.38 92 ALA A C 1
ATOM 732 O O . ALA A 1 92 ? -8.577 -15.232 10.648 1.00 77.38 92 ALA A O 1
ATOM 733 N N . ASN A 1 93 ? -9.537 -17.040 11.584 1.00 75.38 93 ASN A N 1
ATOM 734 C CA . ASN A 1 93 ? -9.293 -17.943 10.457 1.00 75.38 93 ASN A CA 1
ATOM 735 C C . ASN A 1 93 ? -10.231 -17.673 9.271 1.00 75.38 93 ASN A C 1
ATOM 737 O O . ASN A 1 93 ? -9.909 -18.015 8.131 1.00 75.38 93 ASN A O 1
ATOM 741 N N . ARG A 1 94 ? -11.410 -17.091 9.526 1.00 79.00 94 ARG A N 1
ATOM 742 C CA . ARG A 1 94 ? -12.435 -16.766 8.525 1.00 79.00 94 ARG A CA 1
ATOM 743 C C . ARG A 1 94 ? -13.096 -15.431 8.855 1.00 79.00 94 ARG A C 1
ATOM 745 O O . ARG A 1 94 ? -13.055 -14.982 9.995 1.00 79.00 94 ARG A O 1
ATOM 752 N N . LEU A 1 95 ? -13.730 -14.821 7.852 1.00 75.38 95 LEU A N 1
ATOM 753 C CA . LEU A 1 95 ? -14.448 -13.553 8.018 1.00 75.38 95 LEU A CA 1
ATOM 754 C C . LEU A 1 95 ? -15.598 -13.672 9.034 1.00 75.38 95 LEU A C 1
ATOM 756 O O . LEU A 1 95 ? -15.765 -12.780 9.854 1.00 75.38 95 LEU A O 1
ATOM 760 N N . ASP A 1 96 ? -16.326 -14.791 9.024 1.00 72.94 96 ASP A N 1
ATOM 761 C CA . ASP A 1 96 ? -17.442 -15.034 9.952 1.00 72.94 96 ASP A CA 1
ATOM 762 C C . ASP A 1 96 ? -16.959 -15.151 11.413 1.00 72.94 96 ASP A C 1
ATOM 764 O O . ASP A 1 96 ? -17.591 -14.644 12.344 1.00 72.94 96 ASP A O 1
ATOM 768 N N . ASP A 1 97 ? -15.783 -15.758 11.609 1.00 73.75 97 ASP A N 1
ATOM 769 C CA . ASP A 1 97 ? -15.122 -15.835 12.915 1.00 73.75 97 ASP A CA 1
ATOM 770 C C . ASP A 1 97 ? -14.614 -14.453 13.363 1.00 73.75 97 ASP A C 1
ATOM 772 O O . ASP A 1 97 ? -14.597 -14.165 14.559 1.00 73.75 97 ASP A O 1
ATOM 776 N N . ALA A 1 98 ? -14.193 -13.599 12.419 1.00 75.31 98 ALA A N 1
ATOM 777 C CA . ALA A 1 98 ? -13.763 -12.230 12.704 1.00 75.31 98 ALA A CA 1
ATOM 778 C C . ALA A 1 98 ? -14.937 -11.365 13.171 1.00 75.31 98 ALA A C 1
ATOM 780 O O . ALA A 1 98 ? -14.794 -10.647 14.154 1.00 75.31 98 ALA A O 1
ATOM 781 N N . ASP A 1 99 ? -16.093 -11.473 12.511 1.00 79.00 99 ASP A N 1
ATOM 782 C CA . ASP A 1 99 ? -17.301 -10.730 12.883 1.00 79.00 99 ASP A CA 1
ATOM 783 C C . ASP A 1 99 ? -17.798 -11.154 14.271 1.00 79.00 99 ASP A C 1
ATOM 785 O O . ASP A 1 99 ? -18.028 -10.319 15.142 1.00 79.00 99 ASP A O 1
ATOM 789 N N . THR A 1 100 ? -17.848 -12.465 14.533 1.00 76.88 100 THR A N 1
ATOM 790 C CA . THR A 1 100 ? -18.261 -12.990 15.845 1.00 76.88 100 THR A CA 1
ATOM 791 C C . THR A 1 100 ? -17.335 -12.505 16.963 1.00 76.88 100 THR A C 1
ATOM 793 O O . THR A 1 100 ? -17.808 -12.070 18.011 1.00 76.88 100 THR A O 1
ATOM 796 N N . ARG A 1 101 ? -16.012 -12.544 16.749 1.00 77.44 101 ARG A N 1
ATOM 797 C CA . ARG A 1 101 ? -15.043 -12.048 17.739 1.00 77.44 101 ARG A CA 1
ATOM 798 C C . ARG A 1 101 ? -15.111 -10.539 17.918 1.00 77.44 101 ARG A C 1
ATOM 800 O O . ARG A 1 101 ? -15.086 -10.089 19.055 1.00 77.44 101 ARG A O 1
ATOM 807 N N . TYR A 1 102 ? -15.256 -9.786 16.829 1.00 80.12 102 TYR A N 1
ATOM 808 C CA . TYR A 1 102 ? -15.443 -8.340 16.881 1.00 80.12 102 TYR A CA 1
ATOM 809 C C . TYR A 1 102 ? -16.652 -7.968 17.744 1.00 80.12 102 TYR A C 1
ATOM 811 O O . TYR A 1 102 ? -16.527 -7.117 1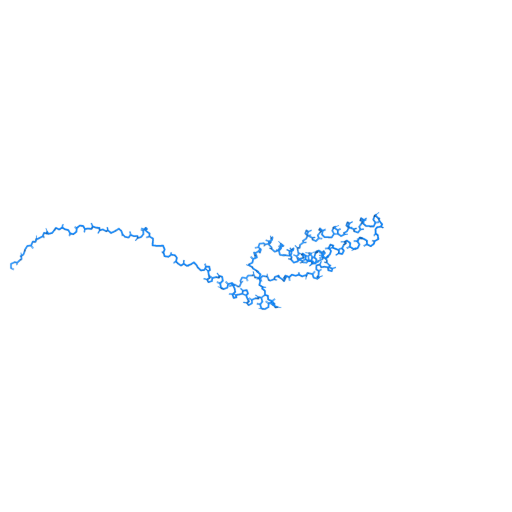8.615 1.00 80.12 102 TYR A O 1
ATOM 819 N N . VAL A 1 103 ? -17.799 -8.630 17.552 1.00 82.19 103 VAL A N 1
ATOM 820 C CA . VAL A 1 103 ? -19.003 -8.368 18.356 1.00 82.19 103 VAL A CA 1
ATOM 821 C C . VAL A 1 103 ? -18.756 -8.667 19.834 1.00 82.19 103 VAL A C 1
ATOM 823 O O . VAL A 1 103 ? -19.033 -7.814 20.669 1.00 82.19 103 VAL A O 1
ATOM 826 N N . LEU A 1 104 ? -18.184 -9.831 20.158 1.00 80.94 104 LEU A N 1
ATOM 827 C CA . LEU A 1 104 ? -17.903 -10.216 21.548 1.00 80.94 104 LEU A CA 1
ATOM 828 C C . LEU A 1 104 ? -16.947 -9.239 22.246 1.00 80.94 104 LEU A C 1
ATOM 830 O O . LEU A 1 104 ? -17.130 -8.899 23.412 1.00 80.94 104 LEU A O 1
ATOM 834 N N . GLU A 1 105 ? -15.917 -8.791 21.538 1.00 80.25 105 GLU A N 1
ATOM 835 C CA . GLU A 1 105 ? -14.871 -7.935 22.090 1.00 80.25 105 GLU A CA 1
ATOM 836 C C . GLU A 1 105 ? -15.317 -6.461 22.148 1.00 80.25 105 GLU A C 1
ATOM 838 O O . GLU A 1 105 ? -14.995 -5.754 23.104 1.00 80.25 105 GLU A O 1
ATOM 843 N N . ALA A 1 106 ? -16.159 -6.019 21.207 1.00 78.75 106 ALA A N 1
ATOM 844 C CA . ALA A 1 106 ? -16.853 -4.735 21.276 1.00 78.75 106 ALA A CA 1
ATOM 845 C C . ALA A 1 106 ? -17.865 -4.682 22.434 1.00 78.75 106 ALA A C 1
ATOM 847 O O . ALA A 1 106 ? -17.949 -3.661 23.116 1.00 78.75 106 ALA A O 1
ATOM 848 N N . GLU A 1 107 ? -18.602 -5.769 22.689 1.00 77.75 107 GLU A N 1
ATOM 849 C CA . GLU A 1 107 ? -19.499 -5.891 23.846 1.00 77.75 107 GLU A CA 1
ATOM 850 C C . GLU A 1 107 ? -18.716 -5.857 25.166 1.00 77.75 107 GLU A C 1
ATOM 852 O O . GLU A 1 107 ? -19.082 -5.107 26.070 1.00 77.75 107 GLU A O 1
ATOM 857 N N . ALA A 1 108 ? -17.595 -6.581 25.257 1.00 75.06 108 ALA A N 1
ATOM 858 C CA . ALA A 1 108 ? -16.729 -6.563 26.437 1.00 75.06 108 ALA A CA 1
ATOM 859 C C . ALA A 1 108 ? -16.139 -5.166 26.716 1.00 75.06 108 ALA A C 1
ATOM 861 O O . ALA A 1 108 ? -16.158 -4.702 27.855 1.00 75.06 108 ALA A O 1
ATOM 862 N N . GLN A 1 109 ? -15.664 -4.457 25.684 1.00 69.12 109 GLN A N 1
ATOM 863 C CA . GLN A 1 109 ? -15.186 -3.077 25.835 1.00 69.12 109 GLN A CA 1
ATOM 864 C C . GLN A 1 109 ? -16.296 -2.106 26.247 1.00 69.12 109 GLN A C 1
ATOM 866 O O . GLN A 1 109 ? -16.029 -1.193 27.026 1.00 69.12 109 GLN A O 1
ATOM 871 N N . ALA A 1 110 ? -17.521 -2.279 25.744 1.00 70.88 110 ALA A N 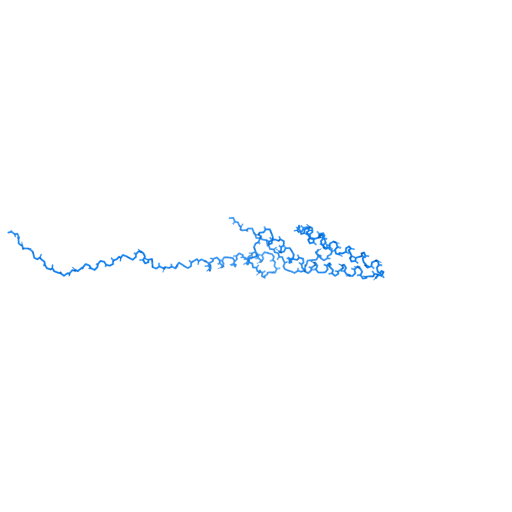1
ATOM 872 C CA . ALA A 1 110 ? -18.656 -1.449 26.140 1.00 70.88 110 ALA A CA 1
ATOM 873 C C . ALA A 1 110 ? -19.026 -1.650 27.620 1.00 70.88 110 ALA A C 1
ATOM 875 O O . ALA A 1 110 ? -19.350 -0.675 28.300 1.00 70.88 110 ALA A O 1
ATOM 876 N N . ASP A 1 111 ? -18.933 -2.884 28.122 1.00 69.75 111 ASP A N 1
ATOM 877 C CA . ASP A 1 111 ? -19.201 -3.217 29.525 1.00 69.75 111 ASP A CA 1
ATOM 878 C C . ASP A 1 111 ? -18.105 -2.665 30.460 1.00 69.75 111 ASP A C 1
ATOM 880 O O . ASP A 1 111 ? -18.395 -2.164 31.545 1.00 69.75 111 ASP A O 1
ATOM 884 N N . GLU A 1 112 ? -16.844 -2.650 30.013 1.00 68.19 112 GLU A N 1
ATOM 885 C CA . GLU A 1 112 ? -15.716 -2.106 30.784 1.00 68.19 112 GLU A CA 1
ATOM 886 C C . GLU A 1 112 ? -15.607 -0.569 30.727 1.00 68.19 112 GLU A C 1
ATOM 888 O O . GLU A 1 112 ? -15.171 0.071 31.686 1.00 68.19 112 GLU A O 1
ATOM 893 N N . GLN A 1 113 ? -16.042 0.053 29.626 1.00 59.28 113 GLN A N 1
ATOM 894 C CA . GLN A 1 113 ? -16.142 1.513 29.486 1.00 59.28 113 GLN A CA 1
ATOM 895 C C . GLN A 1 113 ? -17.427 2.095 30.084 1.00 59.28 113 GLN A C 1
ATOM 897 O O . GLN A 1 113 ? -17.546 3.324 30.167 1.00 59.28 113 GLN A O 1
ATOM 902 N N . ALA A 1 114 ? -18.379 1.257 30.510 1.00 61.03 114 ALA A N 1
ATOM 903 C CA . ALA A 1 114 ? -19.544 1.717 31.246 1.00 61.03 114 ALA A CA 1
ATOM 904 C C . ALA A 1 114 ? -19.053 2.555 32.439 1.00 61.03 114 ALA A C 1
ATOM 906 O O . ALA A 1 114 ? -18.239 2.074 33.235 1.00 61.03 114 ALA A O 1
ATOM 907 N N . PRO A 1 115 ? -19.479 3.828 32.570 1.00 58.56 115 PRO A N 1
ATOM 908 C CA . PRO A 1 115 ? -18.991 4.669 33.642 1.00 58.56 115 PRO A CA 1
ATOM 909 C C . PRO A 1 115 ? -19.375 3.992 34.949 1.00 58.56 115 PRO A C 1
ATOM 911 O O . PRO A 1 115 ? -20.558 3.929 35.283 1.00 58.56 115 PRO A O 1
ATOM 914 N N . VAL A 1 116 ? -18.381 3.489 35.688 1.00 64.31 116 VAL A N 1
ATOM 915 C CA . VAL A 1 116 ? -18.589 3.060 37.069 1.00 64.31 116 VAL A CA 1
ATOM 916 C C . VAL A 1 116 ? -19.261 4.252 37.739 1.00 64.31 116 VAL A C 1
ATOM 918 O O . VAL A 1 116 ? -18.656 5.332 37.720 1.00 64.31 116 VAL A O 1
ATOM 921 N N . PRO A 1 117 ? -20.507 4.134 38.239 1.00 63.03 117 PRO A N 1
ATOM 922 C CA . PRO A 1 117 ? -21.207 5.260 38.824 1.00 63.03 117 PRO A CA 1
ATOM 923 C C . PRO A 1 117 ? -20.364 5.738 39.996 1.00 63.03 117 PRO A C 1
ATOM 925 O O . PRO A 1 117 ? -20.351 5.149 41.076 1.00 63.03 117 PRO A O 1
ATOM 928 N N . ARG A 1 118 ? -19.573 6.784 39.753 1.00 61.78 118 ARG A N 1
ATOM 929 C CA . ARG A 1 118 ? -18.750 7.396 40.773 1.00 61.78 118 ARG A CA 1
ATOM 930 C C . ARG A 1 118 ? -19.753 8.135 41.633 1.00 61.78 118 ARG A C 1
ATOM 932 O O . ARG A 1 118 ? -20.181 9.232 41.286 1.00 61.78 118 ARG A O 1
ATOM 939 N N . ILE A 1 119 ? -20.171 7.492 42.721 1.00 67.75 119 ILE A N 1
ATOM 940 C CA . ILE A 1 119 ? -20.922 8.126 43.799 1.00 67.75 119 ILE A CA 1
ATOM 941 C C . ILE A 1 119 ? -19.952 9.131 44.417 1.00 67.75 119 ILE A C 1
ATOM 943 O O . ILE A 1 119 ? -19.277 8.849 45.400 1.00 67.75 119 ILE A O 1
ATOM 947 N N . VAL A 1 120 ? -19.792 10.280 43.766 1.00 69.25 120 VAL A N 1
ATOM 948 C CA . VAL A 1 120 ? -19.223 11.461 44.391 1.00 69.25 120 VAL A CA 1
ATOM 949 C C . VAL A 1 120 ? -20.355 11.963 45.274 1.00 69.25 120 VAL A C 1
ATOM 951 O O . VAL A 1 120 ? -21.400 12.328 44.731 1.00 69.25 120 VAL A O 1
ATOM 954 N N . PRO A 1 121 ? -20.229 11.924 46.612 1.00 68.44 121 PRO A N 1
ATOM 955 C CA . PRO A 1 121 ? -21.186 12.605 47.460 1.00 68.44 121 PRO A CA 1
ATOM 956 C C . PRO A 1 121 ? -21.153 14.061 47.021 1.00 68.44 121 PRO A C 1
ATOM 958 O O . PRO A 1 121 ? -20.116 14.718 47.138 1.00 68.44 121 PRO A O 1
ATOM 961 N N . ASP A 1 122 ? -22.241 14.535 46.427 1.00 69.00 122 ASP A N 1
ATOM 962 C CA . ASP A 1 122 ? -22.314 15.919 46.012 1.00 69.00 122 ASP A CA 1
ATOM 963 C C . ASP A 1 122 ? -22.303 16.771 47.284 1.00 69.00 122 ASP A C 1
ATOM 965 O O . ASP A 1 122 ? -23.298 16.868 48.004 1.00 69.00 122 ASP A O 1
ATOM 969 N N . ALA A 1 123 ? -21.138 17.335 47.603 1.00 65.19 123 ALA A N 1
ATOM 970 C CA . ALA A 1 123 ? -20.957 18.182 48.772 1.00 65.19 123 ALA A CA 1
ATOM 971 C C . ALA A 1 123 ? -21.861 19.426 48.706 1.00 65.19 123 ALA A C 1
ATOM 973 O O . ALA A 1 123 ? -22.156 20.005 49.749 1.00 65.19 123 ALA A O 1
ATOM 974 N N . ALA A 1 124 ? -22.363 19.798 47.519 1.00 63.88 124 ALA A N 1
ATOM 975 C CA . ALA A 1 124 ? -23.360 20.854 47.364 1.00 63.88 124 ALA A CA 1
ATOM 976 C C . ALA A 1 124 ? -24.756 20.444 47.875 1.00 63.88 124 ALA A C 1
ATOM 978 O O . ALA A 1 124 ? -25.547 21.306 48.250 1.00 63.88 124 ALA A O 1
ATOM 979 N N . HIS A 1 125 ? -25.045 19.140 47.949 1.00 59.84 125 HIS A N 1
ATOM 980 C CA . HIS A 1 125 ? -26.279 18.580 48.511 1.00 59.84 125 HIS A CA 1
ATOM 981 C C . HIS A 1 125 ? -26.135 18.136 49.975 1.00 59.84 125 HIS A C 1
ATOM 983 O O . HIS A 1 125 ? -27.096 17.625 50.560 1.00 59.84 125 HIS A O 1
ATOM 989 N N . ALA A 1 126 ? -24.971 18.342 50.602 1.00 62.16 126 ALA A N 1
ATOM 990 C CA . ALA A 1 126 ? -24.820 18.123 52.032 1.00 62.16 126 ALA A CA 1
ATOM 991 C C . ALA A 1 126 ? -25.717 19.122 52.783 1.00 62.16 126 ALA A C 1
ATOM 993 O O . ALA A 1 126 ? -25.397 20.305 52.907 1.00 62.16 126 ALA A O 1
ATOM 994 N N . ARG A 1 127 ? -26.877 18.651 53.265 1.00 63.97 127 ARG A N 1
ATOM 995 C CA . ARG A 1 127 ? -27.760 19.442 54.134 1.00 63.97 127 ARG A CA 1
ATOM 996 C C . ARG A 1 127 ? -26.920 19.994 55.291 1.00 63.97 127 ARG A C 1
ATOM 998 O O . ARG A 1 127 ? -26.313 19.190 56.001 1.00 63.97 127 ARG A O 1
ATOM 1005 N N . PRO A 1 128 ? -26.895 21.319 55.521 1.00 60.38 128 PRO A N 1
ATOM 1006 C CA . PRO A 1 128 ? -26.182 21.867 56.659 1.00 60.38 128 PRO A CA 1
ATOM 1007 C C . PRO A 1 128 ? -26.792 21.270 57.926 1.00 60.38 128 PRO A C 1
ATOM 1009 O O . PRO A 1 128 ? -28.000 21.373 58.156 1.00 60.38 128 PRO A O 1
ATOM 1012 N N . THR A 1 129 ? -25.961 20.612 58.734 1.00 60.78 129 THR A N 1
ATOM 1013 C CA . THR A 1 129 ? -26.336 20.165 60.072 1.00 60.78 129 THR A CA 1
ATOM 1014 C C . THR A 1 129 ? -26.682 21.407 60.876 1.00 60.78 129 THR A C 1
ATOM 1016 O O . THR A 1 129 ? -25.798 22.119 61.352 1.00 60.78 129 THR A O 1
ATOM 1019 N N . HIS A 1 130 ? -27.976 21.707 60.980 1.00 56.91 130 HIS A N 1
ATOM 1020 C CA . HIS A 1 130 ? -28.475 22.709 61.903 1.00 56.91 130 HIS A CA 1
ATOM 1021 C C . HIS A 1 130 ? -28.186 22.174 63.306 1.00 56.91 130 HIS A C 1
ATOM 1023 O O . HIS A 1 130 ? -28.942 21.375 63.855 1.00 56.91 130 HIS A O 1
ATOM 1029 N N . MET A 1 131 ? -27.043 22.574 63.861 1.00 54.47 131 MET A N 1
ATOM 1030 C CA . MET A 1 131 ? -26.704 22.415 65.271 1.00 54.47 131 MET A CA 1
ATOM 1031 C C . MET A 1 131 ? -27.597 23.383 66.053 1.00 54.47 131 MET A C 1
ATOM 1033 O O . MET A 1 131 ? -27.157 24.413 66.556 1.00 54.47 131 MET A O 1
ATOM 1037 N N . GLY A 1 132 ? -28.897 23.084 66.065 1.00 57.09 132 GLY A N 1
ATOM 1038 C CA . GLY A 1 132 ? -29.861 23.722 66.935 1.00 57.09 132 GLY A CA 1
ATOM 1039 C C . GLY A 1 132 ? -29.501 23.329 68.354 1.00 57.09 132 GLY A C 1
ATOM 1040 O O . GLY A 1 132 ? -29.670 22.178 68.750 1.00 57.09 132 GLY A O 1
ATOM 1041 N N . ILE A 1 133 ? -28.948 24.291 69.082 1.00 59.97 133 ILE A N 1
ATOM 1042 C CA . ILE A 1 133 ? -28.684 24.237 70.513 1.00 59.97 133 ILE A CA 1
ATOM 1043 C C . ILE A 1 133 ? -30.014 23.911 71.204 1.00 59.97 133 ILE A C 1
ATOM 1045 O O . ILE A 1 133 ? -30.825 24.791 71.472 1.00 59.97 133 ILE A O 1
ATOM 1049 N N . ALA A 1 134 ? -30.264 22.630 71.465 1.00 60.84 134 ALA A N 1
ATOM 1050 C CA . ALA A 1 134 ? -31.348 22.179 72.323 1.00 60.84 134 ALA A CA 1
ATOM 1051 C C . ALA A 1 134 ? -30.830 22.172 73.766 1.00 60.84 134 ALA A C 1
ATOM 1053 O O . ALA A 1 134 ? -30.602 21.127 74.369 1.00 60.84 134 ALA A O 1
ATOM 1054 N N . LEU A 1 135 ? -30.588 23.371 74.298 1.00 56.88 135 LEU A N 1
ATOM 1055 C CA . LEU A 1 135 ? -30.325 23.594 75.712 1.00 56.88 135 LEU A CA 1
ATOM 1056 C C . LEU A 1 135 ? -31.215 24.746 76.183 1.00 56.88 135 LEU A C 1
ATOM 1058 O O . LEU A 1 135 ? -30.995 25.889 75.795 1.00 56.88 135 LEU A O 1
ATOM 1062 N N . GLY A 1 136 ? -32.200 24.440 77.031 1.00 52.47 136 GLY A N 1
ATOM 1063 C CA . GLY A 1 136 ? -32.902 25.462 77.812 1.00 52.47 136 GLY A CA 1
ATOM 1064 C C . GLY A 1 136 ? -34.417 25.312 77.901 1.00 52.47 136 GLY A C 1
ATOM 1065 O O . GLY A 1 136 ? -35.157 26.004 77.219 1.00 52.47 136 GLY A O 1
ATOM 1066 N N . LEU A 1 137 ? -34.852 24.422 78.792 1.00 61.47 137 LEU A N 1
ATOM 1067 C CA . LEU A 1 137 ? -35.940 24.613 79.762 1.00 61.47 137 LEU A CA 1
ATOM 1068 C C . LEU A 1 137 ? -36.756 25.927 79.665 1.00 61.47 137 LEU A C 1
ATOM 1070 O O . LEU A 1 137 ? -36.284 26.981 80.086 1.00 61.47 137 LEU A O 1
ATOM 1074 N N . ASN A 1 138 ? -38.043 25.826 79.323 1.00 56.78 138 ASN A N 1
ATOM 1075 C CA . ASN A 1 138 ? -39.081 26.717 79.854 1.00 56.78 138 ASN A CA 1
ATOM 1076 C C . ASN A 1 138 ? -40.442 26.007 80.001 1.00 56.78 138 ASN A C 1
ATOM 1078 O O . ASN A 1 138 ? -41.287 25.969 79.116 1.00 56.78 138 ASN A O 1
ATOM 1082 N N . HIS A 1 139 ? -40.620 25.451 81.199 1.00 49.47 139 HIS A N 1
ATOM 1083 C CA . HIS A 1 139 ? -41.845 25.433 82.003 1.00 49.47 139 HIS A CA 1
ATOM 1084 C C . HIS A 1 139 ? -43.023 26.295 81.488 1.00 49.47 139 HIS A C 1
ATOM 1086 O O . HIS A 1 139 ? -42.884 27.502 81.276 1.00 49.47 139 HIS A O 1
ATOM 1092 N N . THR A 1 140 ? -44.229 25.713 81.470 1.00 54.81 140 THR A N 1
ATOM 1093 C CA . THR A 1 140 ? -45.444 26.373 81.991 1.00 54.81 140 THR A CA 1
ATOM 1094 C C . THR A 1 140 ? -46.487 25.333 82.452 1.00 54.81 140 THR A C 1
ATOM 1096 O O . THR A 1 140 ? -46.602 24.280 81.825 1.00 54.81 140 THR A O 1
ATOM 1099 N N . PRO A 1 141 ? -47.202 25.580 83.568 1.00 59.00 141 PRO A N 1
ATOM 1100 C CA . PRO A 1 141 ? -47.981 24.586 84.306 1.00 59.00 141 PRO A CA 1
ATOM 1101 C C . PRO A 1 141 ? -49.486 24.622 83.982 1.00 59.00 141 PRO A C 1
ATOM 1103 O O . PRO A 1 141 ? -49.982 25.594 83.427 1.00 59.00 141 PRO A O 1
ATOM 1106 N N . GLY A 1 142 ? -50.189 23.563 84.407 1.00 48.12 142 GLY A N 1
ATOM 1107 C CA . GLY A 1 142 ? -51.540 23.579 84.993 1.00 48.12 142 GLY A CA 1
ATOM 1108 C C . GLY A 1 142 ? -52.699 24.244 84.234 1.00 48.12 142 GLY A C 1
ATOM 1109 O O . GLY A 1 142 ? -52.752 25.459 84.067 1.00 48.12 142 GLY A O 1
ATOM 1110 N N . ARG A 1 143 ? -53.731 23.451 83.930 1.00 47.03 143 ARG A N 1
ATOM 1111 C CA . ARG A 1 143 ? -55.117 23.925 83.783 1.00 47.03 143 ARG A CA 1
ATOM 1112 C C . ARG A 1 143 ? -56.001 23.226 84.834 1.00 47.03 143 ARG A C 1
ATOM 1114 O O . ARG A 1 143 ? -55.633 22.120 85.224 1.00 47.03 143 ARG A O 1
ATOM 1121 N N . PRO A 1 144 ? -57.051 23.912 85.325 1.00 60.19 144 PRO A N 1
ATOM 1122 C CA . PRO A 1 144 ? -57.764 23.592 86.568 1.00 60.19 144 PRO A CA 1
ATOM 1123 C C . PRO A 1 144 ? -58.529 22.270 86.534 1.00 60.19 144 PRO A C 1
ATOM 1125 O O . PRO A 1 144 ? -58.944 21.856 85.428 1.00 60.19 144 PRO A O 1
#

Sequence (144 aa):
EKPDVTFVRDGFSWLGFLVSPLWLLWHRLWIEAALAFVAMALLLMLAEGLRLGLAGPLLSLLVSLYIGLEGQALRIAGLRRRGWHEWGVVEANRLDDADTRYVLEAEAQADEQAPVPRIVPDAAHARPTHMGIALGLNHTPGRP

Radius of gyration: 34.54 Å; chains: 1; bounding box: 79×45×109 Å

Foldseek 3Di:
DDPDDDDQDAFFQPCCLPPVLVLCVVLVVNVSSVVLVVVLVCLLVVCVVVVVPCRSVVVNSVSSRVSRGCVSVSSVVVVVVVVDDDPDDADDPDPVRSVVVCVVVVVVVCVVPPPPPPPPPPPVPPDPPPPPPPDDDDDDDDDD

Secondary structure (DSSP, 8-state):
----------S--HHHHHSHHHHHHHTT-HHHHHHHHHHHHHHHHHHHHTT-TTHHHHHHHHHHHHHHHHHHHHHHHHHHTTT---------SSHHHHHHHHHHHHHHHHHHHS--------GGG-------------------

pLDDT: mean 81.07, std 14.02, range [46.84, 97.12]